Protein AF-A0A1P8YDR4-F1 (afdb_monomer)

Nearest PDB structures (foldseek):
  1omh-assembly1_A  TM=8.656E-01  e=3.506E-07  Escherichia coli
  1osb-assembly2_C  TM=7.891E-01  e=1.305E-07  Escherichia coli
  3l57-assembly1_A  TM=8.186E-01  e=6.269E-07  Escherichia coli
  2cdm-assembly2_C  TM=8.510E-01  e=1.058E-06  Escherichia coli
  3l57-assembly2_B  TM=8.631E-01  e=1.259E-06  Escherichia coli

Solvent-accessible surface area (backbone atoms only — not comparable to full-atom values): 9201 Å² total; per-residue (Å²): 132,81,80,79,72,80,77,72,68,56,48,80,48,76,49,62,73,55,70,69,56,32,51,55,31,67,58,71,91,53,65,67,43,38,54,41,46,48,54,16,43,54,53,15,51,52,57,31,46,58,53,50,24,75,60,30,37,18,51,42,80,41,97,86,79,43,82,43,82,39,54,25,71,33,74,43,65,52,78,48,76,48,76,38,79,92,76,50,42,57,37,37,40,32,43,33,43,40,40,22,35,29,61,89,76,68,45,82,26,47,39,43,58,67,65,50,53,71,44,46,68,57,38,52,54,46,27,52,51,40,27,52,51,38,33,28,72,72,69,66,56,86,84,81,82,78,71,99,65,82,73,76,75,75,74,80,83,78,136

Sequence (159 aa):
MRRESASVSALEVTFTPPRSVLRAAFGGRLRDRLDAVLSAHEHAVEETLATWERHATAVRFDTCAGVEWCPAVGLAGLSDTEICAERQLICTRLHVSTVALTLDDAQWRTLVVERFLDWQSHAWSQYQRLLTLGVRRSLGWGFEFAPLTQTRQVVADAG

Mean predicted aligned error: 9.19 Å

Radius of gyration: 20.64 Å; Cα contacts (8 Å, |Δi|>4): 228; chains: 1; bounding box: 65×42×60 Å

Foldseek 3Di:
DDPPPPPPFWDKDKDWADPVLLCVQLPDDDVLSVVLLLVLLVVLVVVLQVVLQQQKWFWDQDPPPGIDIARFPGWDWDWDWDQDSVVSTTMIMIITGQWGQGPPPRDIGGIPVVSSVVCVVVSVVSSNVSSVVSSCVRPVDDDDDDPPDPPPPPPPPDD

Secondary structure (DSSP, 8-state):
---------EEEEEE---HHHHHHHHSSS-HHHHHHHHHHHHHHHHHHHHHHHTT-EEEEEETTTEEEEEEBS---EEEEEEEETTTTEEEEEEEEESEEEBTTT--EEEB-HHHHHHTHHHHHHHHHHHHHHHHHHHH--------S-----------

pLDDT: mean 81.8, std 16.89, range [35.22, 97.25]

Structure (mmCIF, N/CA/C/O backbone):
data_AF-A0A1P8YDR4-F1
#
_entry.id   AF-A0A1P8YDR4-F1
#
loop_
_atom_site.group_PDB
_atom_site.id
_atom_site.type_symbol
_atom_site.label_atom_id
_atom_site.label_alt_id
_atom_site.label_comp_id
_atom_site.label_asym_id
_atom_site.label_entity_id
_atom_site.label_seq_id
_atom_site.pdbx_PDB_ins_code
_atom_site.Cartn_x
_atom_site.Cartn_y
_atom_site.Cartn_z
_atom_site.occupancy
_atom_site.B_iso_or_equiv
_atom_site.auth_seq_id
_atom_site.auth_comp_id
_atom_site.auth_asym_id
_atom_site.auth_atom_id
_atom_site.pdbx_PDB_model_num
ATOM 1 N N . MET A 1 1 ? 14.335 30.849 -22.939 1.00 36.50 1 MET A N 1
ATOM 2 C CA . MET A 1 1 ? 13.951 30.392 -21.586 1.00 36.50 1 MET A CA 1
ATOM 3 C C . MET A 1 1 ? 13.800 28.878 -21.616 1.00 36.50 1 MET A C 1
ATOM 5 O O . MET A 1 1 ? 12.832 28.395 -22.189 1.00 36.50 1 MET A O 1
ATOM 9 N N . ARG A 1 2 ? 14.774 28.122 -21.091 1.00 35.41 2 ARG A N 1
ATOM 10 C CA . ARG A 1 2 ? 14.583 26.687 -20.824 1.00 35.41 2 ARG A CA 1
ATOM 11 C C . ARG A 1 2 ? 13.595 26.595 -19.662 1.00 35.41 2 ARG A C 1
ATOM 13 O O . ARG A 1 2 ? 13.884 27.135 -18.602 1.00 35.41 2 ARG A O 1
ATOM 20 N N . ARG A 1 3 ? 12.431 25.973 -19.866 1.00 38.34 3 ARG A N 1
ATOM 21 C CA . ARG A 1 3 ? 11.646 25.462 -18.738 1.00 38.34 3 ARG A CA 1
ATOM 22 C C . ARG A 1 3 ? 12.522 24.399 -18.087 1.00 38.34 3 ARG A C 1
ATOM 24 O O . ARG A 1 3 ? 12.784 23.375 -18.709 1.00 38.34 3 ARG A O 1
ATOM 31 N N . GLU A 1 4 ? 13.035 24.679 -16.898 1.00 37.41 4 GLU A N 1
ATOM 32 C CA . GLU A 1 4 ? 13.529 23.629 -16.018 1.00 37.41 4 GLU A CA 1
ATOM 33 C C . GLU A 1 4 ? 12.318 22.760 -15.689 1.00 37.41 4 GLU A C 1
ATOM 35 O O . GLU A 1 4 ? 11.437 23.147 -14.924 1.00 37.41 4 GLU A O 1
ATOM 40 N N . SER A 1 5 ? 12.198 21.631 -16.384 1.00 48.12 5 SER A N 1
ATOM 41 C CA . SER A 1 5 ? 11.250 20.593 -16.011 1.00 48.12 5 SER A CA 1
ATOM 42 C C . SER A 1 5 ? 11.644 20.150 -14.608 1.00 48.12 5 SER A C 1
ATOM 44 O O . SER A 1 5 ? 12.731 19.601 -14.439 1.00 48.12 5 SER A O 1
ATOM 46 N N . ALA A 1 6 ? 10.813 20.449 -13.607 1.00 51.62 6 ALA A N 1
ATOM 47 C CA . ALA A 1 6 ? 11.038 19.990 -12.244 1.00 51.62 6 ALA A CA 1
ATOM 48 C C . ALA A 1 6 ? 11.226 18.467 -12.281 1.00 51.62 6 ALA A C 1
ATOM 50 O O . ALA A 1 6 ? 10.312 17.735 -12.665 1.00 51.62 6 ALA A O 1
ATOM 51 N N . SER A 1 7 ? 12.433 17.995 -11.971 1.00 59.69 7 SER A N 1
ATOM 52 C CA . SER A 1 7 ? 12.716 16.568 -11.925 1.00 59.69 7 SER A CA 1
ATOM 53 C C . SER A 1 7 ? 12.031 16.000 -10.687 1.00 59.69 7 SER A C 1
ATOM 55 O O . SER A 1 7 ? 12.434 16.261 -9.556 1.00 59.69 7 SER A O 1
ATOM 57 N N . VAL A 1 8 ? 10.951 15.247 -10.894 1.00 64.44 8 VAL A N 1
ATOM 58 C CA . VAL A 1 8 ? 10.317 14.480 -9.818 1.00 64.44 8 VAL A CA 1
ATOM 59 C C . VAL A 1 8 ? 11.308 13.390 -9.412 1.00 64.44 8 VAL A C 1
ATOM 61 O O . VAL A 1 8 ? 11.590 12.476 -10.185 1.00 64.44 8 VA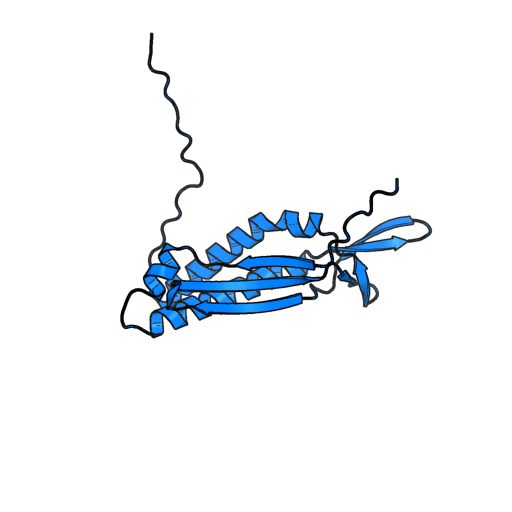L A O 1
ATOM 64 N N . SER A 1 9 ? 11.905 13.530 -8.231 1.00 73.88 9 SER A N 1
ATOM 65 C CA . SER A 1 9 ? 12.915 12.599 -7.711 1.00 73.88 9 SER A CA 1
ATOM 66 C C . SER A 1 9 ? 12.296 11.395 -7.003 1.00 73.88 9 SER A C 1
ATOM 68 O O . SER A 1 9 ? 12.898 10.324 -6.962 1.00 73.88 9 SER A O 1
ATOM 70 N N . ALA A 1 10 ? 11.089 11.561 -6.464 1.00 82.94 10 ALA A N 1
ATOM 71 C CA . ALA A 1 10 ? 10.350 10.515 -5.782 1.00 82.94 10 ALA A CA 1
ATOM 72 C C . ALA A 1 10 ? 8.842 10.785 -5.828 1.00 82.94 10 ALA A C 1
ATOM 74 O O . ALA A 1 10 ? 8.397 11.930 -5.926 1.00 82.94 10 ALA A O 1
ATOM 75 N N . LEU A 1 11 ? 8.070 9.712 -5.718 1.00 86.81 11 LEU A N 1
ATOM 76 C CA . LEU A 1 11 ? 6.639 9.722 -5.486 1.00 86.81 11 LEU A CA 1
ATOM 77 C C . LEU A 1 11 ? 6.374 9.383 -4.017 1.00 86.81 11 LEU A C 1
ATOM 79 O O . LEU A 1 11 ? 6.894 8.394 -3.505 1.00 86.81 11 LEU A O 1
ATOM 83 N N . GLU A 1 12 ? 5.533 10.174 -3.356 1.00 90.00 12 GLU A N 1
ATOM 84 C CA . GLU A 1 12 ? 5.034 9.848 -2.023 1.00 90.00 12 GLU A CA 1
ATOM 85 C C . GLU A 1 12 ? 3.619 9.268 -2.104 1.00 90.00 12 GLU A C 1
ATOM 87 O O . GLU A 1 12 ? 2.727 9.853 -2.722 1.00 90.00 12 GLU A O 1
ATOM 92 N N . VAL A 1 13 ? 3.404 8.126 -1.453 1.00 89.31 13 VAL A N 1
ATOM 93 C CA . VAL A 1 13 ? 2.088 7.500 -1.297 1.00 89.31 13 VAL A CA 1
ATOM 94 C C . VAL A 1 13 ? 1.822 7.291 0.183 1.00 89.31 13 VAL A C 1
ATOM 96 O O . VAL A 1 13 ? 2.649 6.731 0.893 1.00 89.31 13 VAL A O 1
ATOM 99 N N . THR A 1 14 ? 0.651 7.714 0.652 1.00 93.38 14 THR A N 1
ATOM 100 C CA . THR A 1 14 ? 0.245 7.527 2.049 1.00 93.38 14 THR A CA 1
ATOM 101 C C . THR A 1 14 ? -0.959 6.600 2.142 1.00 93.38 14 THR A C 1
ATOM 103 O O . THR A 1 14 ? -2.004 6.858 1.543 1.00 93.38 14 THR A O 1
ATOM 106 N N . PHE A 1 15 ? -0.832 5.552 2.950 1.00 94.81 15 PHE A N 1
ATOM 107 C CA . PHE A 1 15 ? -1.917 4.657 3.325 1.00 94.81 15 PHE A CA 1
ATOM 108 C C . PHE A 1 15 ? -2.432 5.035 4.705 1.00 94.81 15 PHE A C 1
ATOM 110 O O . PHE A 1 15 ? -1.682 5.021 5.676 1.00 94.81 15 PHE A O 1
ATOM 117 N N . THR A 1 16 ? -3.728 5.316 4.803 1.00 95.38 16 THR A N 1
ATOM 118 C CA . THR A 1 16 ? -4.381 5.642 6.075 1.00 95.38 16 THR A CA 1
ATOM 119 C C . THR A 1 16 ? -5.675 4.839 6.183 1.00 95.38 16 THR A C 1
ATOM 121 O O . THR A 1 16 ? -6.490 4.876 5.254 1.00 95.38 16 THR A O 1
ATOM 124 N N . PRO A 1 17 ? -5.907 4.084 7.272 1.00 95.25 17 PRO A N 1
ATOM 125 C CA . PRO A 1 17 ? -7.184 3.423 7.506 1.00 95.25 17 PRO A CA 1
ATOM 126 C C . PRO A 1 17 ? -8.354 4.423 7.536 1.00 95.25 17 PRO A C 1
ATOM 128 O O . PRO A 1 17 ? -8.177 5.589 7.900 1.00 95.25 17 PRO A O 1
ATOM 131 N N . PRO A 1 18 ? -9.585 3.990 7.209 1.00 92.75 18 PRO A N 1
ATOM 132 C CA . PRO A 1 18 ? -10.762 4.839 7.337 1.00 92.75 18 PRO A CA 1
ATOM 133 C C . PRO A 1 18 ? -10.923 5.389 8.759 1.00 92.75 18 PRO A C 1
ATOM 135 O O . PRO A 1 18 ? -10.666 4.697 9.745 1.00 92.75 18 PRO A O 1
ATOM 138 N N . ARG A 1 19 ? -11.436 6.619 8.886 1.00 91.31 19 ARG A N 1
ATOM 139 C CA . ARG A 1 19 ? -11.616 7.280 10.195 1.00 91.31 19 ARG A CA 1
ATOM 140 C C . ARG A 1 19 ? -12.466 6.471 11.177 1.00 91.31 19 ARG A C 1
ATOM 142 O O . ARG A 1 19 ? -12.234 6.559 12.376 1.00 91.31 19 ARG A O 1
ATOM 149 N N . SER A 1 20 ? -13.444 5.706 10.692 1.00 90.50 20 SER A N 1
ATOM 150 C CA . SER A 1 20 ? -14.255 4.806 11.522 1.00 90.50 20 SER A CA 1
ATOM 151 C C . SER A 1 20 ? -13.412 3.694 12.149 1.00 90.50 20 SER A C 1
ATOM 153 O O . SER A 1 20 ? -13.534 3.449 13.346 1.00 90.50 20 SER A O 1
ATOM 155 N N . VAL A 1 21 ? -12.516 3.085 11.366 1.00 92.88 21 VAL A N 1
ATOM 156 C CA . VAL A 1 21 ? -11.568 2.064 11.832 1.00 92.88 21 VAL A CA 1
ATOM 157 C C . VAL A 1 21 ? -10.609 2.664 12.852 1.00 92.88 21 VAL A C 1
ATOM 159 O O . VAL A 1 21 ? -10.469 2.104 13.933 1.00 92.88 21 VAL A O 1
ATOM 162 N N . LEU A 1 22 ? -10.024 3.831 12.561 1.00 93.69 22 LEU A N 1
ATOM 163 C CA . LEU A 1 22 ? -9.124 4.524 13.491 1.00 93.69 22 LEU A CA 1
ATOM 164 C C . LEU A 1 22 ? -9.824 4.846 14.817 1.00 93.69 22 LEU A C 1
ATOM 166 O O . LEU A 1 22 ? -9.338 4.477 15.882 1.00 93.69 22 LEU A O 1
ATOM 170 N N . ARG A 1 23 ? -11.015 5.454 14.774 1.00 91.12 23 ARG A N 1
ATOM 171 C CA . ARG A 1 23 ? -11.791 5.754 15.988 1.00 91.12 23 ARG A CA 1
ATOM 172 C C . ARG A 1 23 ? -12.111 4.508 16.801 1.00 91.12 23 ARG A C 1
ATOM 174 O O . ARG A 1 23 ? -12.084 4.574 18.022 1.00 91.12 23 ARG A O 1
ATOM 181 N N . ALA A 1 24 ? -12.430 3.394 16.151 1.00 89.69 24 ALA A N 1
ATOM 182 C CA . ALA A 1 24 ? -12.723 2.143 16.841 1.00 89.69 24 ALA A CA 1
ATOM 183 C C . ALA A 1 24 ? -11.454 1.475 17.405 1.00 89.69 24 ALA A C 1
ATOM 185 O O . ALA A 1 24 ? -11.508 0.887 18.486 1.00 89.69 24 ALA A O 1
ATOM 186 N N . ALA A 1 25 ? -10.315 1.608 16.716 1.00 92.00 25 ALA A N 1
ATOM 187 C CA . ALA A 1 25 ? -9.012 1.114 17.161 1.00 92.00 25 ALA A CA 1
ATOM 188 C C . ALA A 1 25 ? -8.532 1.851 18.420 1.00 92.00 25 ALA A C 1
ATOM 190 O O . ALA A 1 25 ? -8.155 1.216 19.401 1.00 92.00 25 ALA A O 1
ATOM 191 N N . PHE A 1 26 ? -8.621 3.186 18.417 1.00 91.25 26 PHE A N 1
ATOM 192 C CA . PHE A 1 26 ? -8.253 4.043 19.551 1.00 91.25 26 PHE A CA 1
ATOM 193 C C . PHE A 1 26 ? -9.382 4.205 20.590 1.00 91.25 26 PHE A C 1
ATOM 195 O O . PHE A 1 26 ? -9.177 4.761 21.669 1.00 91.25 26 PHE A O 1
ATOM 202 N N . GLY A 1 27 ? -10.591 3.732 20.281 1.00 81.56 27 GLY A N 1
ATOM 203 C CA . GLY A 1 27 ? -11.786 3.854 21.111 1.00 81.56 27 GLY A CA 1
ATOM 204 C C . GLY A 1 27 ? -11.913 2.717 22.120 1.00 81.56 27 GLY A C 1
ATOM 205 O O . GLY A 1 27 ? -12.653 1.756 21.896 1.00 81.56 27 GLY A O 1
ATOM 206 N N . GLY A 1 28 ? -11.221 2.818 23.256 1.00 71.12 28 GLY A N 1
ATOM 207 C CA . GLY A 1 28 ? -11.435 1.937 24.409 1.00 71.12 28 GLY A CA 1
ATOM 208 C C . GLY A 1 28 ? -10.162 1.533 25.152 1.00 71.12 28 GLY A C 1
ATOM 209 O O . GLY A 1 28 ? -9.091 2.080 24.929 1.00 71.12 28 GLY A O 1
ATOM 210 N N . ARG A 1 29 ? -10.298 0.566 26.070 1.00 63.78 29 ARG A N 1
ATOM 211 C CA . ARG A 1 29 ? -9.210 0.068 26.941 1.00 63.78 29 ARG A CA 1
ATOM 212 C C . ARG A 1 29 ? -8.462 -1.157 26.390 1.00 63.78 29 ARG A C 1
ATOM 214 O O . ARG A 1 29 ? -7.566 -1.662 27.054 1.00 63.78 29 ARG A O 1
ATOM 221 N N . LEU A 1 30 ? -8.851 -1.665 25.221 1.00 65.00 30 LEU A N 1
ATOM 222 C CA . LEU A 1 30 ? -8.306 -2.899 24.647 1.00 65.00 30 LEU A CA 1
ATOM 223 C C . LEU A 1 30 ? -7.177 -2.573 23.669 1.00 65.00 30 LEU A C 1
ATOM 225 O O . LEU A 1 30 ? -7.442 -2.272 22.506 1.00 65.00 30 LEU A O 1
ATOM 229 N N . ARG A 1 31 ? -5.934 -2.666 24.151 1.00 79.88 31 ARG A N 1
ATOM 230 C CA . ARG A 1 31 ? -4.706 -2.589 23.340 1.00 79.88 31 ARG A CA 1
ATOM 231 C C . ARG A 1 31 ? -4.755 -3.541 22.135 1.00 79.88 31 ARG A C 1
ATOM 233 O O . ARG A 1 31 ? -4.398 -3.146 21.033 1.00 79.88 31 ARG A O 1
ATOM 240 N N . ASP A 1 32 ? -5.371 -4.706 22.320 1.00 84.75 32 ASP A N 1
ATOM 241 C CA . ASP A 1 32 ? -5.561 -5.745 21.303 1.00 84.75 32 ASP A CA 1
ATOM 242 C C . ASP A 1 32 ? -6.276 -5.255 20.031 1.00 84.75 32 ASP A C 1
ATOM 244 O O . ASP A 1 32 ? -6.049 -5.783 18.945 1.00 84.75 32 ASP A O 1
ATOM 248 N N . ARG A 1 33 ? -7.140 -4.231 20.129 1.00 90.94 33 ARG A N 1
ATOM 249 C CA . ARG A 1 33 ? -7.813 -3.654 18.950 1.00 90.94 33 ARG A CA 1
ATOM 250 C C . ARG A 1 33 ? -6.850 -2.859 18.088 1.00 90.94 33 ARG A C 1
ATOM 252 O O . ARG A 1 33 ? -6.907 -2.969 16.866 1.00 90.94 33 ARG A O 1
ATOM 259 N N . LEU A 1 34 ? -6.011 -2.046 18.726 1.00 92.81 34 LEU A N 1
ATOM 260 C CA . LEU A 1 34 ? -5.005 -1.255 18.035 1.00 92.81 34 LEU A CA 1
ATOM 261 C C . LEU A 1 34 ? -4.006 -2.184 17.347 1.00 92.81 34 LEU A C 1
ATOM 263 O O . LEU A 1 34 ? -3.763 -2.015 16.158 1.00 92.81 34 LEU A O 1
ATOM 267 N N . ASP A 1 35 ? -3.530 -3.205 18.060 1.00 93.06 35 ASP A N 1
ATOM 268 C CA . ASP A 1 35 ? -2.574 -4.180 17.529 1.00 93.06 35 ASP A CA 1
ATOM 269 C C . ASP A 1 35 ? -3.172 -4.971 16.349 1.00 93.06 35 ASP A C 1
ATOM 271 O O . ASP A 1 35 ? -2.533 -5.127 15.308 1.00 93.06 35 ASP A O 1
ATOM 275 N N . ALA A 1 36 ? -4.436 -5.400 16.448 1.00 93.69 36 ALA A N 1
ATOM 276 C CA . ALA A 1 36 ? -5.119 -6.091 15.354 1.00 93.69 36 ALA A CA 1
ATOM 277 C C . ALA A 1 36 ? -5.341 -5.198 14.121 1.00 93.69 36 ALA A C 1
ATOM 279 O O . ALA A 1 36 ? -5.207 -5.665 12.988 1.00 93.69 36 ALA A O 1
ATOM 280 N N . VAL A 1 37 ? -5.695 -3.924 14.320 1.00 95.44 37 VAL A N 1
ATOM 281 C CA . VAL A 1 37 ? -5.872 -2.964 13.220 1.00 95.44 37 VAL A CA 1
ATOM 282 C C . VAL A 1 37 ? -4.533 -2.612 12.582 1.00 95.44 37 VAL A C 1
ATOM 284 O O . VAL A 1 37 ? -4.470 -2.529 11.358 1.00 95.44 37 VAL A O 1
ATOM 287 N N . LEU A 1 38 ? -3.476 -2.444 13.378 1.00 95.69 38 LEU A N 1
ATOM 288 C CA . LEU A 1 38 ? -2.126 -2.196 12.884 1.00 95.69 38 LEU A CA 1
A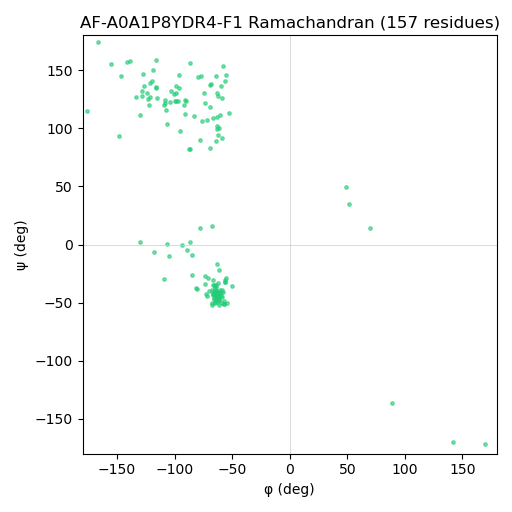TOM 289 C C . LEU A 1 38 ? -1.627 -3.371 12.041 1.00 95.69 38 LEU A C 1
ATOM 291 O O . LEU A 1 38 ? -1.241 -3.167 10.898 1.00 95.69 38 LEU A O 1
ATOM 295 N N . SER A 1 39 ? -1.742 -4.601 12.545 1.00 96.19 39 SER A N 1
ATOM 296 C CA . SER A 1 39 ? -1.341 -5.797 11.796 1.00 96.19 39 SER A CA 1
ATOM 297 C C . SER A 1 39 ? -2.123 -5.948 10.483 1.00 96.19 39 SER A C 1
ATOM 299 O O . SER A 1 39 ? -1.545 -6.245 9.437 1.00 96.19 39 SER A O 1
ATOM 301 N N . ALA A 1 40 ? -3.435 -5.684 10.497 1.00 97.12 40 ALA A N 1
ATOM 302 C CA . ALA A 1 40 ? -4.244 -5.692 9.278 1.00 97.12 40 ALA A CA 1
ATOM 303 C C . ALA A 1 40 ? -3.856 -4.567 8.301 1.00 97.12 40 ALA A C 1
ATOM 305 O O . ALA A 1 40 ? -3.936 -4.760 7.089 1.00 97.12 40 ALA A O 1
ATOM 306 N N . HIS A 1 41 ? -3.458 -3.401 8.815 1.00 97.25 41 HIS A N 1
ATOM 307 C CA . HIS A 1 41 ? -2.980 -2.274 8.022 1.00 97.25 41 HIS A CA 1
ATOM 308 C C . HIS A 1 41 ? -1.647 -2.591 7.345 1.00 97.25 41 HIS A C 1
ATOM 310 O O . HIS A 1 41 ? -1.564 -2.474 6.127 1.00 97.25 41 HIS A O 1
ATOM 316 N N . GLU A 1 42 ? -0.653 -3.050 8.104 1.00 96.31 42 GLU A N 1
ATOM 317 C CA . GLU A 1 42 ? 0.675 -3.410 7.597 1.00 96.31 42 GLU A CA 1
ATOM 318 C C . GLU A 1 42 ? 0.578 -4.481 6.507 1.00 96.31 42 GLU A C 1
ATOM 320 O O . GLU A 1 42 ? 1.080 -4.282 5.402 1.00 96.31 42 GLU A O 1
ATOM 325 N N . HIS A 1 43 ? -0.175 -5.557 6.760 1.00 96.62 43 HIS A N 1
ATOM 326 C CA . HIS A 1 43 ? -0.394 -6.609 5.768 1.00 96.62 43 HIS A CA 1
ATOM 327 C C . HIS A 1 43 ? -1.099 -6.089 4.504 1.00 96.62 43 HIS A C 1
ATOM 329 O O . HIS A 1 43 ? -0.738 -6.445 3.384 1.00 96.62 43 HIS A O 1
ATOM 335 N N . ALA A 1 44 ? -2.109 -5.226 4.659 1.00 96.81 44 ALA A N 1
ATOM 336 C CA . ALA A 1 44 ? -2.801 -4.644 3.515 1.00 96.81 44 ALA A CA 1
ATOM 337 C C . ALA A 1 44 ? -1.885 -3.734 2.684 1.00 96.81 44 ALA A C 1
ATOM 339 O O . ALA A 1 44 ? -2.009 -3.723 1.458 1.00 96.81 44 ALA A O 1
ATOM 340 N N . VAL A 1 45 ? -0.988 -2.978 3.324 1.00 95.12 45 VAL A N 1
ATOM 341 C CA . VAL A 1 45 ? 0.016 -2.152 2.637 1.00 95.12 45 VAL A CA 1
ATOM 342 C C . VAL A 1 45 ? 0.995 -3.039 1.870 1.00 95.12 45 VAL A C 1
ATOM 344 O O . VAL A 1 45 ? 1.172 -2.824 0.673 1.00 95.12 45 VAL A O 1
ATOM 347 N N . GLU A 1 46 ? 1.562 -4.058 2.515 1.00 93.50 46 GLU A N 1
ATOM 348 C CA . GLU A 1 46 ? 2.535 -4.979 1.913 1.00 93.50 46 GLU A CA 1
ATOM 349 C C . GLU A 1 46 ? 1.980 -5.668 0.657 1.00 93.50 46 GLU A C 1
ATOM 351 O O . GLU A 1 46 ? 2.569 -5.592 -0.420 1.00 93.50 46 GLU A O 1
ATOM 356 N N . GLU A 1 47 ? 0.790 -6.260 0.744 1.00 93.19 47 GLU A N 1
ATOM 357 C CA . GLU A 1 47 ? 0.149 -6.944 -0.388 1.00 93.19 47 GLU A CA 1
ATOM 358 C C . GLU A 1 47 ? -0.229 -5.989 -1.531 1.00 93.19 47 GLU A C 1
ATOM 360 O O . GLU A 1 47 ? -0.176 -6.337 -2.721 1.00 93.19 47 GLU A O 1
ATOM 365 N N . THR A 1 48 ? -0.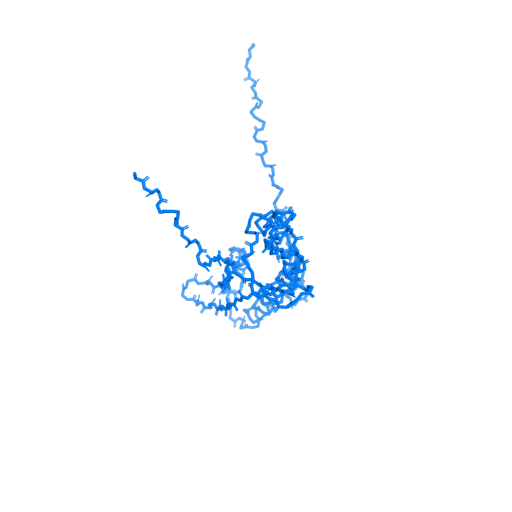632 -4.766 -1.179 1.00 91.75 48 THR A N 1
ATOM 366 C CA . THR A 1 48 ? -0.931 -3.725 -2.168 1.00 91.75 48 THR A CA 1
ATOM 367 C C . THR A 1 48 ? 0.340 -3.313 -2.901 1.00 91.75 48 THR A C 1
ATOM 369 O O . THR A 1 48 ? 0.332 -3.207 -4.130 1.00 91.75 48 THR A O 1
ATOM 372 N N . LEU A 1 49 ? 1.448 -3.166 -2.176 1.00 88.88 49 LEU A N 1
ATOM 373 C CA . LEU A 1 49 ? 2.748 -2.863 -2.756 1.00 88.88 49 LEU A CA 1
ATOM 374 C C . LEU A 1 49 ? 3.283 -3.972 -3.635 1.00 88.88 49 LEU A C 1
ATOM 376 O O . LEU A 1 49 ? 3.639 -3.692 -4.775 1.00 88.88 49 LEU A O 1
ATOM 380 N N . ALA A 1 50 ? 3.223 -5.223 -3.189 1.00 89.12 50 ALA A N 1
ATOM 381 C CA . ALA A 1 50 ? 3.608 -6.362 -4.014 1.00 89.12 50 ALA A CA 1
ATOM 382 C C . ALA A 1 50 ? 2.816 -6.401 -5.334 1.00 89.12 50 ALA A C 1
ATOM 384 O O . ALA A 1 50 ? 3.312 -6.827 -6.378 1.00 89.12 50 ALA A O 1
ATOM 385 N N . THR A 1 51 ? 1.563 -5.936 -5.321 1.00 86.31 51 THR A N 1
ATOM 386 C CA . THR A 1 51 ? 0.761 -5.819 -6.544 1.00 86.31 51 THR A CA 1
ATOM 387 C C . THR A 1 51 ? 1.232 -4.677 -7.428 1.00 86.31 51 THR A C 1
ATOM 389 O O . THR A 1 51 ? 1.334 -4.867 -8.637 1.00 86.31 51 THR A O 1
ATOM 392 N N . TRP A 1 52 ? 1.555 -3.520 -6.861 1.00 85.44 52 TRP A N 1
ATOM 393 C CA . TRP A 1 52 ? 2.140 -2.410 -7.611 1.00 85.44 52 TRP A CA 1
ATOM 394 C C . TRP A 1 52 ? 3.508 -2.726 -8.205 1.00 85.44 52 TRP A C 1
ATOM 396 O O . TRP A 1 52 ? 3.742 -2.404 -9.367 1.00 85.44 52 TRP A O 1
ATOM 406 N N . GLU A 1 53 ? 4.378 -3.407 -7.466 1.00 87.50 53 GLU A N 1
ATOM 407 C CA . GLU A 1 53 ? 5.700 -3.822 -7.941 1.00 87.50 53 GLU A CA 1
ATOM 408 C C . GLU A 1 53 ? 5.605 -4.699 -9.188 1.00 87.50 53 GLU A C 1
ATOM 410 O O . GLU A 1 53 ? 6.328 -4.468 -10.154 1.00 87.50 53 GLU A O 1
ATOM 415 N N . ARG A 1 54 ? 4.640 -5.628 -9.233 1.00 86.75 54 ARG A N 1
ATOM 416 C CA . ARG A 1 54 ? 4.380 -6.466 -10.420 1.00 86.75 54 ARG A CA 1
ATOM 417 C C . ARG A 1 54 ? 3.983 -5.678 -11.671 1.00 86.75 54 ARG A C 1
ATOM 419 O O . ARG A 1 54 ? 4.108 -6.204 -12.773 1.00 86.75 54 ARG A O 1
ATOM 426 N N . HIS A 1 55 ? 3.485 -4.453 -11.514 1.00 85.69 55 HIS A N 1
ATOM 427 C CA . HIS A 1 55 ? 3.058 -3.593 -12.622 1.00 85.69 55 HIS A CA 1
ATOM 428 C C . HIS A 1 55 ? 4.033 -2.437 -12.886 1.00 85.69 55 HIS A C 1
ATOM 430 O O . HIS A 1 55 ? 3.818 -1.639 -13.804 1.00 85.69 55 HIS A O 1
ATOM 436 N N . ALA A 1 56 ? 5.122 -2.351 -12.118 1.00 87.06 56 ALA A N 1
ATOM 437 C CA . ALA A 1 56 ? 6.143 -1.338 -12.300 1.00 87.06 56 ALA A CA 1
ATOM 438 C C . ALA A 1 56 ? 6.821 -1.505 -13.669 1.00 87.06 56 ALA A C 1
ATOM 440 O O . ALA A 1 56 ? 7.241 -2.591 -14.068 1.00 87.06 56 ALA A O 1
ATOM 441 N N . THR A 1 57 ? 6.907 -0.404 -14.410 1.00 88.06 57 THR A N 1
ATOM 442 C CA . THR A 1 57 ? 7.504 -0.350 -15.748 1.00 88.06 57 THR A CA 1
ATOM 443 C C . THR A 1 57 ? 8.557 0.746 -15.758 1.00 88.06 57 THR A C 1
ATOM 445 O O . THR A 1 57 ? 8.299 1.840 -15.259 1.00 88.06 57 THR A O 1
ATOM 448 N N . ALA A 1 58 ? 9.716 0.485 -16.350 1.00 87.81 58 ALA A N 1
ATOM 449 C CA . ALA A 1 58 ? 10.770 1.469 -16.545 1.00 87.81 58 ALA A CA 1
ATOM 450 C C . ALA A 1 58 ? 11.027 1.732 -18.037 1.00 87.81 58 ALA A C 1
ATOM 452 O O . ALA A 1 58 ? 10.669 0.937 -18.910 1.00 87.81 58 ALA A O 1
ATOM 453 N N . VAL A 1 59 ? 11.626 2.885 -18.325 1.00 83.88 59 VAL A N 1
ATOM 454 C CA . VAL A 1 59 ? 11.942 3.341 -19.677 1.00 83.88 59 VAL A CA 1
ATOM 455 C C . VAL A 1 59 ? 13.329 2.871 -20.086 1.00 83.88 59 VAL A C 1
ATOM 457 O O . VAL A 1 59 ? 14.331 3.232 -19.465 1.00 83.88 59 VAL A O 1
ATOM 460 N N . ARG A 1 60 ? 13.405 2.150 -21.200 1.00 81.31 60 ARG A N 1
ATOM 461 C CA . ARG A 1 60 ? 14.649 1.836 -21.893 1.00 81.31 60 ARG A CA 1
ATOM 462 C C . ARG A 1 60 ? 14.766 2.717 -23.133 1.00 81.31 60 ARG A C 1
ATOM 464 O O . ARG A 1 60 ? 13.884 2.725 -23.981 1.00 81.31 60 ARG A O 1
ATOM 471 N N . PHE A 1 61 ? 15.851 3.481 -23.227 1.00 73.06 61 PHE A N 1
ATOM 472 C CA . PHE A 1 61 ? 16.207 4.187 -24.457 1.00 73.06 61 PHE A CA 1
ATOM 473 C C . PHE A 1 61 ? 17.121 3.289 -25.285 1.00 73.06 61 PHE A C 1
ATOM 475 O O . PHE A 1 61 ? 18.253 3.021 -24.878 1.00 73.06 61 PHE A O 1
ATOM 482 N N . ASP A 1 62 ? 16.623 2.835 -26.429 1.00 66.81 62 ASP A N 1
ATOM 483 C CA . ASP A 1 62 ? 17.396 2.141 -27.451 1.00 66.81 62 ASP A CA 1
ATOM 484 C C . ASP A 1 62 ? 17.767 3.156 -28.543 1.00 66.81 62 ASP A C 1
ATOM 486 O O . ASP A 1 62 ? 16.906 3.817 -29.130 1.00 66.81 62 ASP A O 1
ATOM 490 N N . THR A 1 63 ? 19.064 3.305 -28.817 1.00 57.84 63 THR A N 1
ATOM 491 C CA . THR A 1 63 ? 19.578 4.274 -29.797 1.00 57.84 63 THR A CA 1
ATOM 492 C C . THR A 1 63 ? 19.109 4.018 -31.232 1.00 57.84 63 THR A C 1
ATOM 494 O O . THR A 1 63 ? 19.199 4.926 -32.057 1.00 57.84 63 THR A O 1
ATOM 497 N N . CYS A 1 64 ? 18.596 2.826 -31.540 1.00 67.56 64 CYS A N 1
ATOM 498 C CA . CYS A 1 64 ? 18.090 2.445 -32.857 1.00 67.56 64 CYS A CA 1
ATOM 499 C C . CYS A 1 64 ? 16.560 2.293 -32.904 1.00 67.56 64 CYS A C 1
ATOM 501 O O . CYS A 1 64 ? 15.974 2.544 -33.957 1.00 67.56 64 CYS A O 1
ATOM 503 N N . ALA A 1 65 ? 15.911 1.910 -31.798 1.00 66.12 65 ALA A N 1
ATOM 504 C CA . ALA A 1 65 ? 14.461 1.664 -31.743 1.00 66.12 65 ALA A CA 1
ATOM 505 C C . ALA A 1 65 ? 13.645 2.770 -31.040 1.00 66.12 65 ALA A C 1
ATOM 507 O O . ALA A 1 65 ? 12.417 2.779 -31.127 1.00 66.12 65 ALA A O 1
ATOM 508 N N . GLY A 1 66 ? 14.301 3.733 -30.384 1.00 79.81 66 GLY A N 1
ATOM 509 C CA . GLY A 1 66 ? 13.643 4.822 -29.665 1.00 79.81 66 GLY A CA 1
ATOM 510 C C . GLY A 1 66 ? 13.338 4.474 -28.205 1.00 79.81 66 GLY A C 1
ATOM 511 O O . GLY A 1 66 ? 14.194 3.967 -27.483 1.00 79.81 66 GLY A O 1
ATOM 512 N N . VAL A 1 67 ? 12.137 4.824 -27.739 1.00 81.38 67 VAL A N 1
ATOM 513 C CA . VAL A 1 67 ? 11.699 4.587 -26.354 1.00 81.38 67 VAL A CA 1
ATOM 514 C C . VAL A 1 67 ? 10.997 3.239 -26.265 1.00 81.38 67 VAL A C 1
ATOM 516 O O . VAL A 1 67 ? 9.993 3.021 -26.937 1.00 81.38 67 VAL A O 1
ATOM 519 N N . GLU A 1 68 ? 11.480 2.376 -25.383 1.00 84.19 68 GLU A N 1
ATOM 520 C CA . GLU A 1 68 ? 10.879 1.087 -25.069 1.00 84.19 68 GLU A CA 1
ATOM 521 C C . GLU A 1 68 ? 10.478 1.014 -23.593 1.00 84.19 68 GLU A C 1
ATOM 523 O O . GLU A 1 68 ? 11.067 1.655 -22.718 1.00 84.19 68 GLU A O 1
ATOM 528 N N . TRP A 1 69 ? 9.430 0.242 -23.320 1.00 86.94 69 TRP A N 1
ATOM 529 C CA . TRP A 1 69 ? 8.894 0.026 -21.984 1.00 86.94 69 TRP A CA 1
ATOM 530 C C . TRP A 1 69 ? 9.222 -1.385 -21.524 1.00 86.94 69 TRP A C 1
ATOM 532 O O . TRP A 1 69 ? 8.814 -2.356 -22.160 1.00 86.94 69 TRP A O 1
ATOM 542 N N . CYS A 1 70 ? 9.917 -1.491 -20.398 1.00 87.38 70 CYS A N 1
ATOM 543 C CA . CYS A 1 70 ? 10.388 -2.762 -19.865 1.00 87.38 70 CYS A CA 1
ATOM 544 C C . CYS A 1 70 ? 9.825 -2.973 -18.453 1.00 87.38 70 CYS A C 1
ATOM 546 O O . CYS A 1 70 ? 9.792 -2.021 -17.666 1.00 87.38 70 CYS A O 1
ATOM 548 N N . PRO A 1 71 ? 9.387 -4.193 -18.096 1.00 89.12 71 PRO A N 1
ATOM 549 C CA . PRO A 1 71 ? 9.029 -4.511 -16.718 1.00 89.12 71 PRO A CA 1
ATOM 550 C C . PRO A 1 71 ? 10.192 -4.225 -15.761 1.00 89.12 71 PRO A C 1
ATOM 552 O O . PRO A 1 71 ? 11.353 -4.497 -16.080 1.00 89.12 71 PRO A O 1
ATOM 555 N N . ALA A 1 72 ? 9.881 -3.686 -14.586 1.00 88.56 72 ALA A N 1
ATOM 556 C CA . ALA A 1 72 ? 10.849 -3.534 -13.509 1.00 88.56 72 ALA A CA 1
ATOM 557 C C . ALA A 1 72 ? 10.925 -4.810 -12.653 1.00 88.56 72 ALA A C 1
ATOM 559 O O . ALA A 1 72 ? 9.975 -5.587 -12.583 1.00 88.56 72 ALA A O 1
ATOM 560 N N . VAL A 1 73 ? 12.055 -5.007 -11.973 1.00 85.69 73 VAL A N 1
ATOM 561 C CA . VAL A 1 73 ? 12.241 -6.049 -10.946 1.00 85.69 73 VAL A CA 1
ATOM 562 C C . VAL A 1 73 ? 11.365 -5.767 -9.720 1.00 85.69 73 VAL A C 1
ATOM 564 O O . VAL A 1 73 ? 10.927 -6.691 -9.043 1.00 85.69 73 VAL A O 1
ATOM 567 N N . GLY A 1 74 ? 11.113 -4.487 -9.441 1.00 85.06 74 GLY A N 1
ATOM 568 C CA . GLY A 1 74 ? 10.335 -4.007 -8.307 1.00 8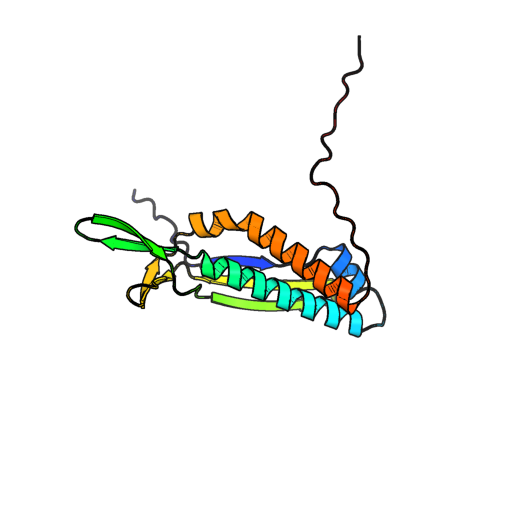5.06 74 GLY A CA 1
ATOM 569 C C . GLY A 1 74 ? 10.471 -2.495 -8.155 1.00 85.06 74 GLY A C 1
ATOM 570 O O . GLY A 1 74 ? 11.039 -1.818 -9.019 1.00 85.06 74 GLY A O 1
ATOM 571 N N . LEU A 1 75 ? 9.956 -1.961 -7.053 1.00 86.44 75 LEU A N 1
ATOM 572 C CA . LEU A 1 75 ? 10.050 -0.542 -6.726 1.00 86.44 75 LEU A CA 1
ATOM 573 C C . LEU A 1 75 ? 11.196 -0.323 -5.740 1.00 86.44 75 LEU A C 1
ATOM 575 O O . LEU A 1 75 ? 11.352 -1.063 -4.775 1.00 86.44 75 LEU A O 1
ATOM 579 N N . ALA A 1 76 ? 11.995 0.717 -5.958 1.00 84.62 76 ALA A N 1
ATOM 580 C CA . ALA A 1 76 ? 12.966 1.153 -4.965 1.00 84.62 76 ALA A CA 1
ATOM 581 C C . ALA A 1 76 ? 12.318 2.215 -4.083 1.00 84.62 76 ALA A C 1
ATOM 583 O O . ALA A 1 76 ? 11.908 3.261 -4.585 1.00 84.62 76 ALA A O 1
ATOM 584 N N . GLY A 1 77 ? 12.225 1.974 -2.780 1.00 84.75 77 GLY A N 1
ATOM 585 C CA . GLY A 1 77 ? 11.605 2.936 -1.885 1.00 84.75 77 GLY A CA 1
ATOM 586 C C . GLY A 1 77 ? 11.853 2.681 -0.410 1.00 84.75 77 GLY A C 1
ATOM 587 O O . GLY A 1 77 ? 12.454 1.682 -0.020 1.00 84.75 77 GLY A O 1
ATOM 588 N N . LEU A 1 78 ? 11.391 3.628 0.397 1.00 86.88 78 LEU A N 1
ATOM 589 C CA . LEU A 1 78 ? 11.398 3.558 1.853 1.00 86.88 78 LEU A CA 1
ATOM 590 C C . LEU A 1 78 ? 9.963 3.638 2.361 1.00 86.88 78 LEU A C 1
ATOM 592 O O . LEU A 1 78 ? 9.167 4.421 1.842 1.00 86.88 78 LEU A O 1
ATOM 596 N N . SER A 1 79 ? 9.655 2.853 3.387 1.00 90.69 79 SER A N 1
ATOM 597 C CA . SER A 1 79 ? 8.372 2.877 4.083 1.00 90.69 79 SER A CA 1
ATOM 598 C C . SER A 1 79 ? 8.559 3.304 5.533 1.00 90.69 79 SER A C 1
ATOM 600 O O . SER A 1 79 ? 9.430 2.765 6.214 1.00 90.69 79 SER A O 1
ATOM 602 N N . ASP A 1 80 ? 7.714 4.211 6.011 1.00 93.25 80 ASP A N 1
ATOM 603 C CA . ASP A 1 80 ? 7.647 4.618 7.414 1.00 93.25 80 ASP A CA 1
ATOM 604 C C . ASP A 1 80 ? 6.204 4.529 7.913 1.00 93.25 80 ASP A C 1
ATOM 606 O O . ASP A 1 80 ? 5.293 5.077 7.286 1.00 93.25 80 ASP A O 1
ATOM 610 N N . THR A 1 81 ? 5.992 3.835 9.030 1.00 92.88 81 THR A N 1
ATOM 611 C CA . THR A 1 81 ? 4.672 3.689 9.650 1.00 92.88 81 THR A CA 1
ATOM 612 C C . THR A 1 81 ? 4.612 4.528 10.917 1.00 92.88 81 THR A C 1
ATOM 614 O O . THR A 1 81 ? 5.296 4.260 11.902 1.00 92.88 81 THR A O 1
ATOM 617 N N . GLU A 1 82 ? 3.738 5.528 10.911 1.00 94.19 82 GLU A N 1
ATOM 618 C CA . GLU A 1 82 ? 3.480 6.409 12.038 1.00 94.19 82 GLU A CA 1
ATOM 619 C C . GLU A 1 82 ? 2.221 5.965 12.787 1.00 94.19 82 GLU A C 1
ATOM 621 O O . GLU A 1 82 ? 1.144 5.799 12.207 1.00 94.19 82 GLU A O 1
ATOM 626 N N . ILE A 1 83 ? 2.341 5.852 14.111 1.00 93.81 83 ILE A N 1
ATOM 627 C CA . ILE A 1 83 ? 1.220 5.637 15.026 1.00 93.81 83 ILE A CA 1
ATOM 628 C C . ILE A 1 83 ? 1.224 6.785 16.032 1.00 93.81 83 ILE A C 1
ATOM 630 O O . ILE A 1 83 ? 2.192 6.974 16.765 1.00 93.81 83 ILE A O 1
ATOM 634 N N . CYS A 1 84 ? 0.141 7.557 16.090 1.00 91.69 84 CYS A N 1
ATOM 635 C CA . CYS A 1 84 ? 0.009 8.674 17.026 1.00 91.69 84 CYS A CA 1
ATOM 636 C C . CYS A 1 84 ? -1.319 8.580 17.771 1.00 91.69 84 CYS A C 1
ATOM 638 O O . CYS A 1 84 ? -2.389 8.772 17.187 1.00 91.69 84 CYS A O 1
ATOM 640 N N . ALA A 1 85 ? -1.245 8.305 19.074 1.00 87.88 85 ALA A N 1
ATOM 641 C CA . ALA A 1 85 ? -2.416 8.136 19.927 1.00 87.88 85 ALA A CA 1
ATOM 642 C C . ALA A 1 85 ? -3.194 9.449 20.099 1.00 87.88 85 ALA A C 1
ATOM 644 O O . ALA A 1 85 ? -4.424 9.446 20.044 1.00 87.88 85 ALA A O 1
ATOM 645 N N . GLU A 1 86 ? -2.494 10.578 20.227 1.00 88.88 86 GLU A N 1
ATOM 646 C CA . GLU A 1 86 ? -3.086 11.909 20.408 1.00 88.88 86 GLU A CA 1
ATOM 647 C C . GLU A 1 86 ? -3.914 12.321 19.188 1.00 88.88 86 GLU A C 1
ATOM 649 O O . GLU A 1 86 ? -4.996 12.893 19.320 1.00 88.88 86 GLU A O 1
ATOM 654 N N . ARG A 1 87 ? -3.416 12.001 17.987 1.00 90.06 87 ARG A N 1
ATOM 655 C CA . ARG A 1 87 ? -4.097 12.271 16.712 1.00 90.06 87 ARG A CA 1
ATOM 656 C C . ARG A 1 87 ? -5.020 11.136 16.266 1.00 90.06 87 ARG A C 1
ATOM 658 O O . ARG A 1 87 ? -5.709 11.301 15.262 1.00 90.06 87 ARG A O 1
ATOM 665 N N . GLN A 1 88 ? -5.045 10.015 16.993 1.00 92.56 88 GLN A N 1
ATOM 666 C CA . GLN A 1 88 ? -5.737 8.780 16.608 1.00 92.56 88 GLN A CA 1
ATOM 667 C C . GLN A 1 88 ? -5.407 8.364 15.168 1.00 92.56 88 GLN A C 1
ATOM 669 O O . GLN A 1 88 ? -6.296 8.120 14.347 1.00 92.56 88 GLN A O 1
ATOM 674 N N . LEU A 1 89 ? -4.114 8.341 14.853 1.00 94.44 89 LEU A N 1
ATOM 675 C CA . LEU A 1 89 ? -3.598 8.123 13.509 1.00 94.44 89 LEU A CA 1
ATOM 676 C C . LEU A 1 89 ? -2.786 6.832 13.449 1.00 94.44 89 LEU A C 1
ATOM 678 O O . LEU A 1 89 ? -1.943 6.585 14.306 1.00 94.44 89 LEU A O 1
ATOM 682 N N . ILE A 1 90 ? -3.037 6.063 12.395 1.00 96.06 90 ILE A N 1
ATOM 683 C CA . ILE A 1 90 ? -2.123 5.065 11.847 1.00 96.06 90 ILE A CA 1
ATOM 684 C C . ILE A 1 90 ? -1.941 5.472 10.389 1.00 96.06 90 ILE A C 1
ATOM 686 O O . ILE A 1 90 ? -2.945 5.645 9.689 1.00 96.06 90 ILE A O 1
ATOM 690 N N . CYS A 1 91 ? -0.713 5.666 9.933 1.00 95.75 91 CYS A N 1
ATOM 691 C CA . CYS A 1 91 ? -0.449 5.819 8.510 1.00 95.75 91 CYS A CA 1
ATOM 692 C C . CYS A 1 91 ? 0.897 5.226 8.122 1.00 95.75 91 CYS A C 1
ATOM 694 O O . CYS A 1 91 ? 1.864 5.343 8.865 1.00 95.75 91 CYS A O 1
ATOM 696 N N . THR A 1 92 ? 0.967 4.654 6.925 1.00 96.56 92 THR A N 1
ATOM 697 C CA . THR A 1 92 ? 2.231 4.266 6.302 1.00 96.56 92 THR A CA 1
ATOM 698 C C . THR A 1 92 ? 2.505 5.197 5.136 1.00 96.56 92 THR A C 1
ATOM 700 O O . THR A 1 92 ? 1.701 5.288 4.203 1.00 96.56 92 THR A O 1
ATOM 703 N N . ARG A 1 93 ? 3.633 5.905 5.192 1.00 94.94 93 ARG A N 1
ATOM 704 C CA . ARG A 1 93 ? 4.159 6.719 4.098 1.00 94.94 93 ARG A CA 1
ATOM 705 C C . ARG A 1 93 ? 5.184 5.919 3.329 1.00 94.94 93 ARG A C 1
ATOM 707 O O . ARG A 1 93 ? 6.059 5.291 3.916 1.00 94.94 93 ARG A O 1
ATOM 714 N N . LEU A 1 94 ? 5.079 5.974 2.016 1.00 90.94 94 LEU A N 1
ATOM 715 C CA . LEU A 1 94 ? 5.986 5.319 1.100 1.00 90.94 94 LEU A CA 1
ATOM 716 C C . LEU A 1 94 ? 6.616 6.360 0.203 1.00 90.94 94 LEU A C 1
ATOM 718 O O . LEU A 1 94 ? 5.908 7.108 -0.467 1.00 90.94 94 LEU A O 1
ATOM 722 N N . HIS A 1 95 ? 7.937 6.356 0.157 1.00 91.06 95 HIS A N 1
ATOM 723 C CA . HIS A 1 95 ? 8.719 7.167 -0.757 1.00 91.06 95 HIS A CA 1
ATOM 724 C C . HIS A 1 95 ? 9.286 6.254 -1.834 1.00 91.06 95 HIS A C 1
ATOM 726 O O . HIS A 1 95 ? 10.232 5.511 -1.583 1.00 91.06 95 HIS A O 1
ATOM 732 N N . VAL A 1 96 ? 8.689 6.293 -3.020 1.00 89.25 96 VAL A N 1
ATOM 733 C CA . VAL A 1 96 ? 9.078 5.486 -4.176 1.00 89.25 96 VAL A CA 1
ATOM 734 C C . VAL A 1 96 ? 9.977 6.323 -5.074 1.00 89.25 96 VAL A C 1
ATOM 736 O O . VAL A 1 96 ? 9.603 7.406 -5.515 1.00 89.25 96 VAL A O 1
ATOM 739 N N . SER A 1 97 ? 11.173 5.828 -5.353 1.00 89.25 97 SER A N 1
ATOM 740 C CA . SER A 1 97 ? 12.113 6.451 -6.277 1.00 89.25 97 SER A CA 1
ATOM 741 C C . SER A 1 97 ? 11.548 6.478 -7.697 1.00 89.25 97 SER A C 1
ATOM 743 O O . SER A 1 97 ? 10.904 5.527 -8.141 1.00 89.25 97 SER A O 1
ATOM 745 N N . THR A 1 98 ? 11.843 7.533 -8.459 1.00 88.94 98 THR A N 1
ATOM 746 C CA . THR A 1 98 ? 11.509 7.582 -9.895 1.00 88.94 98 THR A CA 1
ATOM 747 C C . THR A 1 98 ? 12.471 6.774 -10.765 1.00 88.94 98 THR A C 1
ATOM 749 O O . THR A 1 98 ? 12.456 6.903 -11.989 1.00 88.94 98 THR A O 1
ATOM 752 N N . VAL A 1 99 ? 13.282 5.903 -10.159 1.00 89.75 99 VAL A N 1
ATOM 753 C CA . VAL A 1 99 ? 14.096 4.900 -10.847 1.00 89.75 99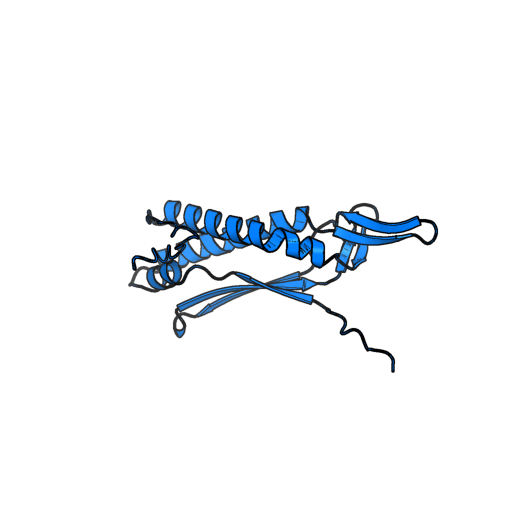 VAL A CA 1
ATOM 754 C C . VAL A 1 99 ? 13.852 3.505 -10.279 1.00 89.75 99 VAL A C 1
ATOM 756 O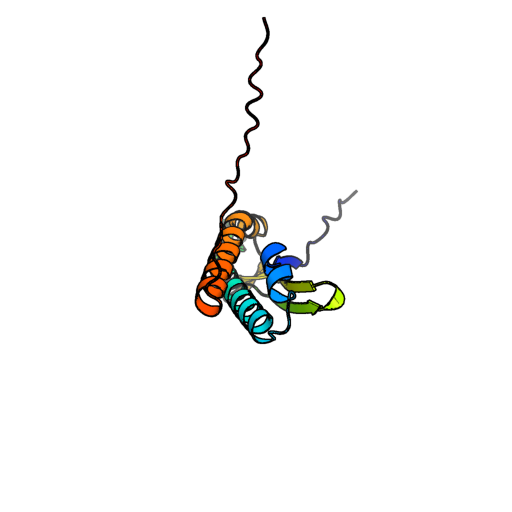 O . VAL A 1 99 ? 13.628 3.335 -9.081 1.00 89.75 99 VAL A O 1
ATOM 759 N N . ALA A 1 100 ? 13.940 2.501 -11.144 1.00 90.38 100 ALA A N 1
ATOM 760 C CA . ALA A 1 100 ? 13.812 1.092 -10.801 1.00 90.38 100 ALA A CA 1
ATOM 761 C C . ALA 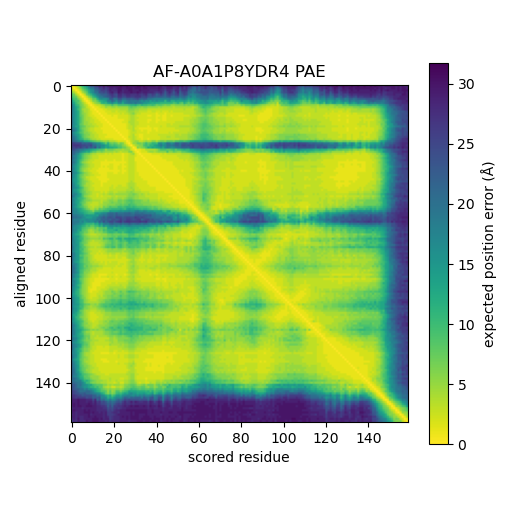A 1 100 ? 14.804 0.250 -11.613 1.00 90.38 100 ALA A C 1
ATOM 763 O O . ALA A 1 100 ? 15.257 0.669 -12.679 1.00 90.38 100 ALA A O 1
ATOM 764 N N . LEU A 1 101 ? 15.137 -0.937 -11.107 1.00 90.62 101 LEU A N 1
ATOM 765 C CA . LEU A 1 101 ? 15.910 -1.926 -11.855 1.00 90.62 101 LEU A CA 1
ATOM 766 C C . LEU A 1 101 ? 15.022 -2.573 -12.915 1.00 90.62 101 LEU A C 1
ATOM 768 O O . LEU A 1 101 ? 13.929 -3.036 -12.590 1.00 90.62 101 LEU A O 1
ATOM 772 N N . THR A 1 102 ? 15.477 -2.641 -14.160 1.00 89.50 102 THR A N 1
ATOM 773 C CA . THR A 1 102 ? 14.780 -3.384 -15.214 1.00 89.50 102 THR A CA 1
ATOM 774 C C . THR A 1 102 ? 14.995 -4.887 -15.108 1.00 89.50 102 THR A C 1
ATOM 776 O O . THR A 1 102 ? 16.056 -5.353 -14.700 1.00 89.50 102 THR A O 1
ATOM 779 N N . LEU A 1 103 ? 13.962 -5.658 -15.448 1.00 88.06 103 LEU A N 1
ATOM 780 C CA . LEU A 1 103 ? 13.961 -7.114 -15.295 1.00 88.06 103 LEU A CA 1
ATOM 781 C C . LEU A 1 103 ? 14.888 -7.834 -16.291 1.00 88.06 103 LEU A C 1
ATOM 783 O O . LEU A 1 103 ? 15.379 -8.917 -15.990 1.00 88.06 103 LEU A O 1
ATOM 787 N N . ASP A 1 104 ? 15.113 -7.255 -17.469 1.00 85.88 104 ASP A N 1
ATOM 788 C CA . ASP A 1 104 ? 15.870 -7.858 -18.571 1.00 85.88 104 ASP A CA 1
ATOM 789 C C . ASP A 1 104 ? 17.392 -7.739 -18.410 1.00 85.88 104 ASP A C 1
ATOM 791 O O . ASP A 1 104 ? 18.115 -8.679 -18.740 1.00 85.88 104 ASP A O 1
ATOM 795 N N . ASP A 1 105 ? 17.881 -6.605 -17.906 1.00 88.06 105 ASP A N 1
ATOM 796 C CA . ASP A 1 105 ? 19.317 -6.295 -17.832 1.00 88.06 105 ASP A CA 1
ATOM 797 C C . ASP A 1 105 ? 19.800 -5.809 -16.452 1.00 88.06 105 ASP A C 1
ATOM 799 O O . ASP A 1 105 ? 20.982 -5.483 -16.288 1.00 88.06 105 ASP A O 1
ATOM 803 N N . ALA A 1 106 ? 18.903 -5.766 -15.458 1.00 89.81 106 ALA A N 1
ATOM 804 C CA . ALA A 1 106 ? 19.177 -5.300 -14.100 1.00 89.81 106 ALA A CA 1
ATOM 805 C C . ALA A 1 106 ? 19.856 -3.917 -14.051 1.00 89.81 106 ALA A C 1
ATOM 807 O O . ALA A 1 106 ? 20.696 -3.659 -13.185 1.00 89.81 106 ALA A O 1
ATOM 808 N N . GLN A 1 107 ? 19.514 -3.017 -14.977 1.00 90.62 107 GLN A N 1
ATOM 809 C CA . GLN A 1 107 ? 20.000 -1.637 -14.972 1.00 90.62 107 GLN A CA 1
ATOM 810 C C . GLN A 1 107 ? 19.003 -0.689 -14.308 1.00 90.62 107 GLN A C 1
ATOM 812 O O . GLN A 1 107 ? 17.790 -0.844 -14.425 1.00 90.62 107 GLN A O 1
ATOM 817 N N . TRP A 1 108 ? 19.515 0.335 -13.624 1.00 90.19 108 TRP A N 1
ATOM 818 C CA . TRP A 1 108 ? 18.680 1.400 -13.068 1.00 90.19 108 TRP A CA 1
ATOM 819 C C . TRP A 1 108 ? 18.180 2.310 -14.181 1.00 90.19 108 TRP A C 1
ATOM 821 O O . TRP A 1 108 ? 18.968 2.918 -14.908 1.00 90.19 108 TRP A O 1
ATOM 831 N N . ARG A 1 109 ? 16.861 2.423 -14.302 1.00 90.44 109 ARG A N 1
ATOM 832 C CA . ARG A 1 109 ? 16.203 3.208 -15.345 1.00 90.44 109 ARG A CA 1
ATOM 833 C C . ARG A 1 109 ? 15.022 3.981 -14.781 1.00 90.44 109 ARG A C 1
ATOM 835 O O . ARG A 1 109 ? 14.480 3.626 -13.739 1.00 90.44 109 ARG A O 1
ATOM 842 N N . THR A 1 110 ? 14.622 5.044 -15.473 1.00 89.44 110 THR A N 1
ATOM 843 C CA . THR A 1 110 ? 13.497 5.891 -15.062 1.00 89.44 110 THR A CA 1
ATOM 844 C C . THR A 1 110 ? 12.198 5.091 -15.039 1.00 89.44 110 THR A C 1
ATOM 846 O O . THR A 1 110 ? 11.843 4.464 -16.034 1.00 89.44 110 THR A O 1
ATOM 849 N N . LEU A 1 111 ? 11.477 5.137 -13.924 1.00 88.62 111 LEU A N 1
ATOM 850 C CA . LEU A 1 111 ? 10.147 4.561 -13.777 1.00 88.62 111 LEU A CA 1
ATOM 851 C C . LEU A 1 111 ? 9.138 5.357 -14.620 1.00 88.62 111 LEU A C 1
ATOM 853 O O . LEU A 1 111 ? 9.138 6.588 -14.606 1.00 88.62 111 LEU A O 1
ATOM 857 N N . VAL A 1 112 ? 8.244 4.663 -15.321 1.00 87.12 112 VAL A N 1
ATOM 858 C CA . VAL A 1 112 ? 7.099 5.279 -16.004 1.00 87.12 112 VAL A CA 1
ATOM 859 C C . VAL A 1 112 ? 6.026 5.584 -14.958 1.00 87.12 112 VAL A C 1
ATOM 861 O O . VAL A 1 112 ? 5.179 4.743 -14.651 1.00 87.12 112 VAL A O 1
ATOM 864 N N . VAL A 1 113 ? 6.089 6.781 -14.375 1.00 79.56 113 VAL A N 1
ATOM 865 C CA . VAL A 1 113 ? 5.224 7.186 -13.255 1.00 79.56 113 VAL A CA 1
ATOM 866 C C . VAL A 1 113 ? 3.745 7.205 -13.653 1.00 79.56 113 VAL A C 1
ATOM 868 O O . VAL A 1 113 ? 2.894 6.855 -12.846 1.00 79.56 113 VAL A O 1
ATOM 871 N N . GLU A 1 114 ? 3.403 7.543 -14.893 1.00 80.38 114 GLU A N 1
ATOM 872 C CA . GLU A 1 114 ? 2.012 7.555 -15.360 1.00 80.38 114 GLU A CA 1
ATOM 873 C C . GLU A 1 114 ? 1.391 6.159 -15.288 1.00 80.38 114 GLU A C 1
ATOM 875 O O . GLU A 1 114 ? 0.323 5.982 -14.711 1.00 80.38 114 GLU A O 1
ATOM 880 N N . ARG A 1 115 ? 2.120 5.145 -15.767 1.00 75.06 115 ARG A N 1
ATOM 881 C CA . ARG A 1 115 ? 1.693 3.745 -15.658 1.00 75.06 115 ARG A CA 1
ATOM 882 C C . ARG A 1 115 ? 1.613 3.288 -14.213 1.00 75.06 115 ARG A C 1
ATOM 884 O O . ARG A 1 115 ? 0.747 2.493 -13.880 1.00 75.06 115 ARG A O 1
ATOM 891 N N . PHE A 1 116 ? 2.499 3.784 -13.356 1.00 72.19 116 PHE A N 1
ATOM 892 C CA . PHE A 1 116 ? 2.414 3.541 -11.922 1.00 72.19 116 PHE A CA 1
ATOM 893 C C . PHE A 1 116 ? 1.114 4.127 -11.330 1.00 72.19 116 PHE A C 1
ATOM 895 O O . PHE A 1 116 ? 0.423 3.459 -10.560 1.00 72.19 116 PHE A O 1
ATOM 902 N N . LEU A 1 117 ? 0.738 5.347 -11.726 1.00 77.94 117 LEU A N 1
ATOM 903 C CA . LEU A 1 117 ? -0.462 6.037 -11.246 1.00 77.94 117 LEU A CA 1
ATOM 904 C C . LEU A 1 117 ? -1.768 5.470 -11.822 1.00 77.94 117 LEU A C 1
ATOM 906 O O . LEU A 1 117 ? -2.789 5.513 -11.135 1.00 77.94 117 LEU A O 1
ATOM 910 N N . ASP A 1 118 ? -1.750 4.861 -13.010 1.00 83.19 118 ASP A N 1
ATOM 911 C CA . ASP A 1 118 ? -2.921 4.175 -13.582 1.00 83.19 118 ASP A CA 1
ATOM 912 C C . ASP A 1 118 ? -3.468 3.081 -12.642 1.00 83.19 118 ASP A C 1
ATOM 914 O O . ASP A 1 118 ? -4.676 2.834 -12.572 1.00 83.19 118 ASP A O 1
ATOM 918 N N . TRP A 1 119 ? -2.592 2.463 -11.843 1.00 81.69 119 TRP A N 1
ATOM 919 C CA . TRP A 1 119 ? -2.954 1.434 -10.865 1.00 81.69 119 TRP A CA 1
ATOM 920 C C . TRP A 1 119 ? -3.376 1.989 -9.502 1.00 81.69 119 TRP A C 1
ATOM 922 O O . TRP A 1 119 ? -3.686 1.207 -8.595 1.00 81.69 119 TRP A O 1
ATOM 932 N N . GLN A 1 120 ? -3.429 3.311 -9.326 1.00 82.81 120 GLN A N 1
ATOM 933 C CA . GLN A 1 120 ? -3.723 3.927 -8.033 1.00 82.81 120 GLN A CA 1
ATOM 934 C C . GLN A 1 120 ? -5.108 3.538 -7.505 1.00 82.81 120 GLN A C 1
ATOM 936 O O . GLN A 1 120 ? -5.246 3.121 -6.354 1.00 82.81 120 GLN A O 1
ATOM 941 N N . SER A 1 121 ? -6.134 3.621 -8.356 1.00 82.94 121 SER A N 1
ATOM 942 C CA . SER A 1 121 ? -7.512 3.277 -7.972 1.00 82.94 121 SER A CA 1
ATOM 943 C C . SER A 1 121 ? -7.658 1.795 -7.613 1.00 82.94 121 SER A C 1
ATOM 945 O O . SER A 1 121 ? -8.386 1.439 -6.680 1.00 82.94 121 SER A O 1
ATOM 947 N N . HIS A 1 122 ? -6.942 0.923 -8.330 1.00 85.94 122 HIS A N 1
ATOM 948 C CA . HIS A 1 122 ? -6.943 -0.513 -8.068 1.00 85.94 122 HIS A CA 1
ATOM 949 C C . HIS A 1 122 ? -6.278 -0.840 -6.729 1.00 85.94 122 HIS A C 1
ATOM 951 O O . HIS A 1 122 ? -6.888 -1.503 -5.890 1.00 85.94 122 HIS A O 1
ATOM 957 N N . ALA A 1 123 ? -5.075 -0.319 -6.487 1.00 83.56 123 ALA A N 1
ATOM 958 C CA . ALA A 1 123 ? -4.380 -0.520 -5.219 1.00 83.56 123 ALA A CA 1
ATOM 959 C C . ALA A 1 123 ? -5.142 0.034 -4.030 1.00 83.56 123 ALA A C 1
ATOM 961 O O . ALA A 1 123 ? -5.199 -0.612 -2.988 1.00 83.56 123 ALA A O 1
ATOM 962 N N . TRP A 1 124 ? -5.776 1.195 -4.180 1.00 87.19 124 TRP A N 1
ATOM 963 C CA . TRP A 1 124 ? -6.601 1.733 -3.111 1.00 87.19 124 TRP A CA 1
ATOM 964 C C . TRP A 1 124 ? -7.763 0.793 -2.767 1.00 87.19 124 TRP A C 1
ATOM 966 O O . TRP A 1 124 ? -7.999 0.494 -1.595 1.00 87.19 124 TRP A O 1
ATOM 976 N N . SER A 1 125 ? -8.438 0.254 -3.784 1.00 90.12 125 SER A N 1
ATOM 977 C CA . SER A 1 125 ? -9.517 -0.722 -3.596 1.00 90.12 125 SER A CA 1
ATOM 978 C C . SER A 1 125 ? -9.015 -2.014 -2.941 1.00 90.12 125 SER A C 1
ATOM 980 O O . SER A 1 125 ? -9.676 -2.574 -2.063 1.00 90.12 125 SER A O 1
ATOM 982 N N . GLN A 1 126 ? -7.831 -2.480 -3.338 1.00 91.56 126 GLN A N 1
ATOM 983 C CA . GLN A 1 126 ? -7.186 -3.657 -2.768 1.00 91.56 126 GLN A CA 1
ATOM 984 C C . GLN A 1 126 ? -6.815 -3.449 -1.299 1.00 91.56 126 GLN A C 1
ATOM 986 O O . GLN A 1 126 ? -7.197 -4.271 -0.465 1.00 91.56 126 GLN A O 1
ATOM 991 N N . TYR A 1 127 ? -6.155 -2.339 -0.970 1.00 94.94 127 TYR A N 1
ATOM 992 C CA . TYR A 1 127 ? -5.806 -1.968 0.398 1.00 94.94 127 TYR A CA 1
ATOM 993 C C . TYR A 1 127 ? -7.044 -1.956 1.299 1.00 94.94 127 TYR A C 1
ATOM 995 O O . TYR A 1 127 ? -7.067 -2.616 2.339 1.00 94.94 127 TYR A O 1
ATOM 1003 N N . GLN A 1 128 ? -8.113 -1.271 0.877 1.00 93.50 128 GLN A N 1
ATOM 1004 C CA . GLN A 1 128 ? -9.359 -1.211 1.642 1.00 93.50 128 GLN A CA 1
ATOM 1005 C C . GLN A 1 128 ? -9.956 -2.602 1.870 1.00 93.50 128 GLN A C 1
ATOM 1007 O O . GLN A 1 128 ? -10.346 -2.937 2.990 1.00 93.50 128 GLN A O 1
ATOM 1012 N N . ARG A 1 129 ? -9.995 -3.436 0.826 1.00 93.44 129 ARG A N 1
ATOM 1013 C CA . ARG A 1 129 ? -10.508 -4.806 0.914 1.00 93.44 129 ARG A CA 1
ATOM 1014 C C . ARG A 1 129 ? -9.697 -5.653 1.894 1.00 93.44 129 ARG A C 1
ATOM 1016 O O . ARG A 1 129 ? -10.290 -6.344 2.721 1.00 93.44 129 ARG A O 1
ATOM 1023 N N . LEU A 1 130 ? -8.370 -5.619 1.799 1.00 96.00 130 LEU A N 1
ATOM 1024 C CA . LEU A 1 130 ? -7.476 -6.412 2.644 1.00 96.00 130 LEU A CA 1
ATOM 1025 C C . LEU A 1 130 ? -7.536 -5.965 4.103 1.00 96.00 130 LEU A C 1
ATOM 1027 O O . LEU A 1 130 ? -7.699 -6.811 4.982 1.00 96.00 130 LEU A O 1
ATOM 1031 N N . LEU A 1 131 ? -7.529 -4.654 4.352 1.00 96.44 131 LEU A N 1
ATOM 1032 C CA . LEU A 1 131 ? -7.706 -4.088 5.686 1.00 96.44 131 LEU A CA 1
ATOM 1033 C C . LEU A 1 131 ? -9.027 -4.562 6.305 1.00 96.44 131 LEU A C 1
ATOM 1035 O O . LEU A 1 131 ? -9.045 -5.082 7.420 1.00 96.44 131 LEU A O 1
ATOM 1039 N N . THR A 1 132 ? -10.138 -4.429 5.576 1.00 93.56 132 THR A N 1
ATOM 1040 C CA . THR A 1 132 ? -11.458 -4.871 6.043 1.00 93.56 132 THR A CA 1
ATOM 1041 C C . THR A 1 132 ? -11.482 -6.366 6.350 1.00 93.56 132 THR A C 1
ATOM 1043 O O . THR A 1 132 ? -12.016 -6.767 7.384 1.00 93.56 132 THR A O 1
ATOM 1046 N N . LEU A 1 133 ? -10.899 -7.205 5.489 1.00 94.38 133 LEU A N 1
ATOM 1047 C CA . LEU A 1 133 ? -10.823 -8.648 5.726 1.00 94.38 133 LEU A CA 1
ATOM 1048 C C . LEU A 1 133 ? -9.977 -8.981 6.959 1.00 94.38 133 LEU A C 1
ATOM 1050 O O . LEU A 1 133 ? -10.403 -9.810 7.762 1.00 94.38 133 LEU A O 1
ATOM 1054 N N . GLY A 1 134 ? -8.824 -8.330 7.127 1.00 94.94 134 GLY A N 1
ATOM 1055 C CA . GLY A 1 134 ? -7.948 -8.512 8.283 1.00 94.94 134 GLY A CA 1
ATOM 1056 C C . GLY A 1 134 ? -8.647 -8.133 9.586 1.00 94.94 134 GLY A C 1
ATOM 1057 O O . GLY A 1 134 ? -8.771 -8.957 10.489 1.00 94.94 134 GLY A O 1
ATOM 1058 N N . VAL A 1 135 ? -9.223 -6.931 9.647 1.00 94.19 135 VAL A N 1
ATOM 1059 C CA . VAL A 1 135 ? -9.943 -6.452 10.837 1.00 94.19 135 VAL A CA 1
ATOM 1060 C C . VAL A 1 135 ? -11.165 -7.320 11.143 1.00 94.19 135 VAL A C 1
ATOM 1062 O O . VAL A 1 135 ? -11.413 -7.654 12.303 1.00 94.19 135 VAL A O 1
ATOM 1065 N N . ARG A 1 136 ? -11.919 -7.746 10.122 1.00 92.88 136 ARG A N 1
ATOM 1066 C CA . ARG A 1 136 ? -13.067 -8.643 10.307 1.00 92.88 136 ARG A CA 1
ATOM 1067 C C . ARG A 1 136 ? -12.650 -9.996 10.879 1.00 92.88 136 ARG A C 1
ATOM 1069 O O . ARG A 1 136 ? -13.349 -10.509 11.745 1.00 92.88 136 ARG A O 1
ATOM 1076 N N . ARG A 1 137 ? -11.541 -10.575 10.411 1.00 93.38 137 ARG A N 1
ATOM 1077 C CA . ARG A 1 137 ? -11.030 -11.859 10.921 1.00 93.38 137 ARG A CA 1
ATOM 1078 C C . ARG A 1 137 ? -10.563 -11.752 12.370 1.00 93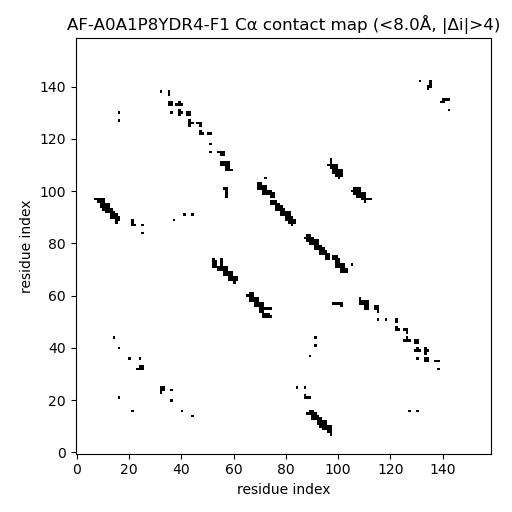.38 137 ARG A C 1
ATOM 1080 O O . ARG A 1 137 ? -10.877 -12.637 13.154 1.00 93.38 137 ARG A O 1
ATOM 1087 N N . SER A 1 138 ? -9.860 -10.677 12.719 1.00 91.94 138 SER A N 1
ATOM 1088 C CA . SER A 1 138 ? -9.254 -10.530 14.048 1.00 91.94 138 SER A CA 1
ATOM 1089 C C . SER A 1 138 ? -10.232 -10.043 15.117 1.00 91.94 138 SER A C 1
ATOM 1091 O O . SER A 1 138 ? -10.157 -10.480 16.260 1.00 91.94 138 SER A O 1
ATOM 1093 N N . LEU A 1 139 ? -11.151 -9.137 14.765 1.00 90.75 139 LEU A N 1
ATOM 1094 C CA . LEU A 1 139 ? -12.029 -8.460 15.730 1.00 90.75 139 LEU A CA 1
ATOM 1095 C C . LEU A 1 139 ? -13.522 -8.744 15.521 1.00 90.75 139 LEU A C 1
ATOM 1097 O O . LEU A 1 139 ? -14.345 -8.291 16.316 1.00 90.75 139 LEU A O 1
ATOM 1101 N N . GLY A 1 140 ? -13.899 -9.447 14.449 1.00 89.94 140 GLY A N 1
ATOM 1102 C CA . GLY A 1 140 ? -15.299 -9.752 14.139 1.00 89.94 140 GLY A CA 1
ATOM 1103 C C . GLY A 1 140 ? -16.132 -8.542 13.703 1.00 89.94 140 GLY A C 1
ATOM 1104 O O . GLY A 1 140 ? -17.359 -8.619 13.698 1.00 89.94 140 GLY A O 1
ATOM 1105 N N . TRP A 1 141 ? -15.503 -7.413 13.357 1.00 89.94 141 TRP A N 1
ATOM 1106 C CA . TRP A 1 141 ? -16.224 -6.188 13.002 1.00 89.94 141 TRP A CA 1
ATOM 1107 C C . TRP A 1 141 ? -16.989 -6.328 11.682 1.00 89.94 141 TRP A C 1
ATOM 1109 O O . TRP A 1 141 ? -16.482 -6.864 10.692 1.00 89.94 141 TRP A O 1
ATOM 1119 N N . GLY A 1 142 ? -18.215 -5.804 11.673 1.00 86.25 142 GLY A N 1
ATOM 1120 C CA . GLY A 1 142 ? -19.006 -5.614 10.464 1.00 86.25 142 GLY A CA 1
ATOM 1121 C C . GLY A 1 142 ? -18.567 -4.357 9.715 1.00 86.25 142 GLY A C 1
ATOM 1122 O O . GLY A 1 142 ? -18.215 -3.352 10.330 1.00 86.25 142 GLY A O 1
ATOM 1123 N N . PHE A 1 143 ? -18.602 -4.418 8.387 1.00 83.19 143 PHE A N 1
ATOM 1124 C CA . PHE A 1 143 ? -18.304 -3.288 7.516 1.00 83.19 143 PHE A CA 1
ATOM 1125 C C . PHE A 1 143 ? -19.436 -3.117 6.512 1.00 83.19 143 PHE A C 1
ATOM 1127 O O . PHE A 1 143 ? -19.839 -4.082 5.863 1.00 83.19 143 PHE A O 1
ATOM 1134 N N . GLU A 1 144 ? -19.902 -1.882 6.365 1.00 79.12 144 GLU A N 1
ATOM 1135 C CA . GLU A 1 144 ? -20.810 -1.475 5.301 1.00 79.12 144 GLU A CA 1
ATOM 1136 C C . GLU A 1 144 ? -20.029 -0.607 4.317 1.00 79.12 144 GLU A C 1
ATOM 1138 O O . GLU A 1 144 ? -19.408 0.389 4.697 1.00 79.12 144 GLU A O 1
ATOM 1143 N N . PHE A 1 145 ? -20.031 -0.998 3.045 1.00 67.19 145 PHE A N 1
ATOM 1144 C CA . PHE A 1 145 ? -19.468 -0.172 1.986 1.00 67.19 145 PHE A CA 1
ATOM 1145 C C . PHE A 1 145 ? -20.534 0.835 1.571 1.00 67.19 145 PHE A C 1
ATOM 1147 O O . PHE A 1 145 ? -21.553 0.457 0.993 1.00 67.19 145 PHE A O 1
ATOM 1154 N N . ALA A 1 146 ? -20.313 2.115 1.876 1.00 62.78 146 ALA A N 1
ATOM 1155 C CA . ALA A 1 146 ? -21.165 3.166 1.340 1.00 62.78 146 ALA A CA 1
ATOM 1156 C C . ALA A 1 146 ? -21.094 3.107 -0.200 1.00 62.78 146 ALA A C 1
ATOM 1158 O O . ALA A 1 146 ? -19.984 3.113 -0.745 1.00 62.78 146 ALA A O 1
ATOM 1159 N N . PRO A 1 147 ? -22.229 3.019 -0.917 1.00 51.91 147 PRO A N 1
ATOM 1160 C CA . PRO A 1 147 ? -22.207 3.005 -2.371 1.00 51.91 147 PRO A CA 1
ATOM 1161 C C . PRO A 1 147 ? -21.563 4.299 -2.882 1.00 51.91 147 PRO A C 1
ATOM 1163 O O . PRO A 1 147 ? -21.876 5.388 -2.403 1.00 51.91 147 PRO A O 1
ATOM 1166 N N . LEU A 1 148 ? -20.682 4.185 -3.881 1.00 51.12 148 LEU A N 1
ATOM 1167 C CA . LEU A 1 148 ? -19.943 5.302 -4.495 1.00 51.12 148 LEU A CA 1
ATOM 1168 C C . LEU A 1 148 ? -20.841 6.279 -5.287 1.00 51.12 148 LEU A C 1
ATOM 1170 O O . LEU A 1 148 ? -20.355 7.067 -6.093 1.00 51.12 148 LEU A O 1
ATOM 1174 N N . THR A 1 149 ? -22.159 6.243 -5.096 1.00 42.41 149 THR A N 1
ATOM 1175 C CA . THR A 1 149 ? -23.112 7.058 -5.848 1.00 42.41 149 THR A CA 1
ATOM 1176 C C . THR A 1 149 ? -24.322 7.399 -4.980 1.00 42.41 149 THR A C 1
ATOM 1178 O O . THR A 1 149 ? -25.315 6.682 -4.945 1.00 42.41 149 THR A O 1
ATOM 1181 N N . GLN A 1 150 ? -24.281 8.551 -4.309 1.00 41.19 150 GLN A N 1
ATOM 1182 C CA . GLN A 1 150 ? -25.490 9.367 -4.218 1.00 41.19 150 GLN A CA 1
ATOM 1183 C C . GLN A 1 150 ? -25.508 10.242 -5.469 1.00 41.19 150 GLN A C 1
ATOM 1185 O O . GLN A 1 150 ? -25.100 11.403 -5.444 1.00 41.19 150 GLN A O 1
ATOM 1190 N N . THR A 1 151 ? -25.973 9.689 -6.590 1.00 39.06 151 THR A N 1
ATOM 1191 C CA . THR A 1 151 ? -26.536 10.550 -7.628 1.00 39.06 151 THR A CA 1
ATOM 1192 C C . THR A 1 151 ? -27.744 11.191 -6.968 1.00 39.06 151 THR A C 1
ATOM 1194 O O . THR A 1 151 ? -28.770 10.544 -6.767 1.00 39.06 151 THR A O 1
ATOM 1197 N N . ARG A 1 152 ? -27.614 12.451 -6.552 1.00 37.19 152 ARG A N 1
ATOM 1198 C CA . ARG A 1 152 ? -28.768 13.304 -6.289 1.00 37.19 152 AR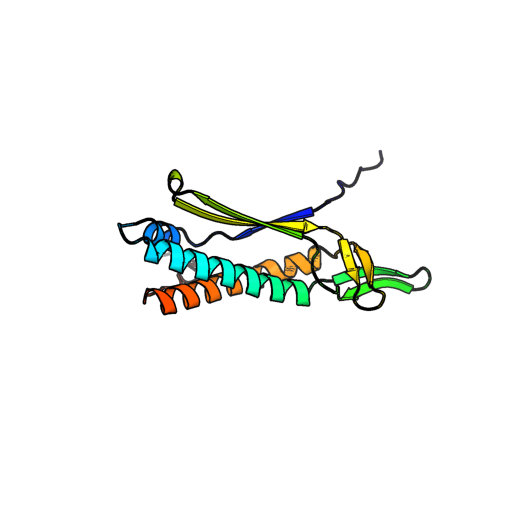G A CA 1
ATOM 1199 C C . ARG A 1 152 ? -29.527 13.354 -7.616 1.00 37.19 152 ARG A C 1
ATOM 1201 O O . ARG A 1 152 ? -29.204 14.161 -8.482 1.00 37.19 152 ARG A O 1
ATOM 1208 N N . GLN A 1 153 ? -30.486 12.452 -7.816 1.00 35.22 153 GLN A N 1
ATOM 1209 C CA . GLN A 1 153 ? -31.579 12.719 -8.734 1.00 35.22 153 GLN A CA 1
ATOM 1210 C C . GLN A 1 153 ? -32.284 13.930 -8.139 1.00 35.22 153 GLN A C 1
ATOM 1212 O O . GLN A 1 153 ? -33.090 13.823 -7.218 1.00 35.22 153 GLN A O 1
ATOM 1217 N N . VAL A 1 154 ? -31.900 15.108 -8.623 1.00 39.88 154 VAL A N 1
ATOM 1218 C CA . VAL A 1 154 ? -32.791 16.254 -8.625 1.00 39.88 154 VAL A CA 1
ATOM 1219 C C . VAL A 1 154 ? -33.920 15.830 -9.553 1.00 39.88 154 VAL A C 1
ATOM 1221 O O . VAL A 1 154 ? -33.831 15.973 -10.769 1.00 39.88 154 VAL A O 1
ATOM 1224 N N . VAL A 1 155 ? -34.936 15.192 -8.975 1.00 40.59 155 VAL A N 1
ATOM 1225 C CA . VAL A 1 155 ? -36.257 15.149 -9.582 1.00 40.59 155 VAL A CA 1
ATOM 1226 C C . VAL A 1 155 ? -36.675 16.610 -9.635 1.00 40.59 155 VAL A C 1
ATOM 1228 O O . VAL A 1 155 ? -36.990 17.216 -8.613 1.00 40.59 155 VAL A O 1
ATOM 1231 N N . ALA A 1 156 ? -36.539 17.210 -10.813 1.00 40.03 156 ALA A N 1
ATOM 1232 C CA . ALA A 1 156 ? -37.218 18.448 -11.121 1.00 40.03 156 ALA A CA 1
ATOM 1233 C C . ALA A 1 156 ? -38.709 18.108 -11.223 1.00 40.03 156 ALA A C 1
ATOM 1235 O O . ALA A 1 156 ? -39.222 17.847 -12.304 1.00 40.03 156 ALA A O 1
ATOM 1236 N N . ASP A 1 157 ? -39.376 18.054 -10.074 1.00 42.22 157 ASP A N 1
ATOM 1237 C CA . ASP A 1 157 ? -40.803 18.326 -10.009 1.00 42.22 157 ASP A CA 1
ATOM 1238 C C . ASP A 1 157 ? -40.962 19.842 -10.106 1.00 42.22 157 ASP A C 1
ATOM 1240 O O . ASP A 1 157 ? -40.627 20.557 -9.161 1.00 42.22 157 ASP A O 1
ATOM 1244 N N . ALA A 1 158 ? -41.431 20.325 -11.257 1.00 38.41 158 ALA A N 1
ATOM 1245 C CA . ALA A 1 158 ? -42.283 21.510 -11.354 1.00 38.41 158 ALA A CA 1
ATOM 1246 C C . ALA A 1 158 ? -42.743 21.749 -12.802 1.00 38.41 158 ALA A C 1
ATOM 1248 O O . ALA A 1 158 ? -41.937 22.150 -13.639 1.00 38.41 158 ALA A O 1
ATOM 1249 N N . GLY A 1 159 ? -44.059 21.626 -13.012 1.00 42.19 159 GLY A N 1
ATOM 1250 C CA . GLY A 1 159 ? -44.833 22.519 -13.887 1.00 42.19 159 GLY A CA 1
ATOM 1251 C C . GLY A 1 159 ? -45.077 22.049 -15.305 1.00 42.19 159 GLY A C 1
ATOM 1252 O O . GLY A 1 159 ? -44.267 22.425 -16.176 1.00 42.19 159 GLY A O 1
#